Protein AF-A0A182T362-F1 (afdb_monomer_lite)

InterPro domains:
  IPR011603 2-oxoglutarate dehydrogenase E1 component [PTHR23152] (36-158)

Radius of gyration: 21.98 Å; chains: 1; bounding box: 40×62×65 Å

Sequence (159 aa):
MLGRLLLSRGYHSTKGVFGNRPRPNSRYEGISAAVLEKRNTNSNVYRWVEAYRTHGHRIATIDPVKFQSSEAQNFNQLPELQYARYGLTPAVRIDTTGLINVPQHQALSVAELDQLLARMYCGTCSIELGFIESEEEREWLAGRYEQLFQQEPTPSERR

Organism: NCBI:txid74869

pLDDT: mean 86.51, std 14.35, range [40.19, 98.06]

Foldseek 3Di:
DDDDDPPDPPPDDCPDDVPDDHDPPDDDPDDDPVLVVLCVVVVLLLQLLVLLQACLQVLAPQDPPPPDDPVVSPPDPDPSNDSVVSVFDQQDWGQCPSSAQEPDRDTDGPVRVSVLSNCQDRYNDHDHLPPPPDPVCSVVVRNVSRHVSPDDDDPVVVD

Secondary structure (DSSP, 8-state):
-----------S-SS-BTTB-PPP-PPP--S-HHHHHHHHHTHHHHHHHHHHHHHGGGG----SS--S-HHHHHS---TTT-GGGGT--TT-EEE-TTTS--SS--EEEHHHHHHHHHHHHSSS-----TT---HHHHHHHHHHHHHHHT-PPPTTTT-

Structure (mmCIF, N/CA/C/O backbone):
data_AF-A0A182T362-F1
#
_entry.id   AF-A0A182T362-F1
#
loop_
_atom_site.group_PDB
_atom_site.id
_atom_site.type_symbol
_atom_site.label_atom_id
_atom_site.label_alt_id
_atom_site.label_comp_id
_atom_site.label_asym_id
_atom_site.label_entity_id
_atom_site.label_seq_id
_atom_site.pdbx_PDB_ins_code
_atom_site.Cartn_x
_atom_site.Cartn_y
_atom_site.Cartn_z
_atom_site.occupancy
_atom_site.B_iso_or_equiv
_atom_site.auth_seq_id
_atom_site.auth_comp_id
_atom_site.auth_asym_id
_atom_site.auth_atom_id
_atom_site.pdbx_PDB_model_num
ATOM 1 N N . MET A 1 1 ? -4.502 -37.223 -46.960 1.00 40.19 1 MET A N 1
ATOM 2 C CA . MET A 1 1 ? -4.381 -36.508 -45.671 1.00 40.19 1 MET A CA 1
ATOM 3 C C . MET A 1 1 ? -3.099 -35.684 -45.693 1.00 40.19 1 MET A C 1
ATOM 5 O O . MET A 1 1 ? -2.043 -36.236 -45.428 1.00 40.19 1 MET A O 1
ATOM 9 N N . LEU A 1 2 ? -3.157 -34.406 -46.080 1.00 45.69 2 LEU A N 1
ATOM 10 C CA . LEU A 1 2 ? -2.006 -33.500 -45.972 1.00 45.69 2 LEU A CA 1
ATOM 11 C C . LEU A 1 2 ? -2.210 -32.599 -44.753 1.00 45.69 2 LEU A C 1
ATOM 13 O O . LEU A 1 2 ? -3.152 -31.809 -44.710 1.00 45.69 2 LEU A O 1
ATOM 17 N N . GLY A 1 3 ? -1.350 -32.770 -43.750 1.00 52.34 3 GLY A N 1
ATOM 18 C CA . GLY A 1 3 ? -1.333 -31.944 -42.549 1.00 52.34 3 GLY A CA 1
ATOM 19 C C . GLY A 1 3 ? -0.976 -30.500 -42.892 1.00 52.34 3 GLY A C 1
ATOM 20 O O . GLY A 1 3 ? -0.026 -30.242 -43.630 1.00 52.34 3 GLY A O 1
ATOM 21 N N . ARG A 1 4 ? -1.748 -29.548 -42.358 1.00 53.03 4 ARG A N 1
ATOM 22 C CA . ARG A 1 4 ? -1.423 -28.121 -42.428 1.00 53.03 4 ARG A CA 1
ATOM 23 C C . ARG A 1 4 ? -0.117 -27.873 -41.671 1.00 53.03 4 ARG A C 1
ATOM 25 O O . ARG A 1 4 ? -0.101 -27.899 -40.444 1.00 53.03 4 ARG A O 1
ATOM 32 N N . LEU A 1 5 ? 0.959 -27.602 -42.404 1.00 55.59 5 LEU A N 1
ATOM 33 C CA . LEU A 1 5 ? 2.165 -26.988 -41.859 1.00 55.59 5 LEU A CA 1
ATOM 34 C C . LEU A 1 5 ? 1.796 -25.586 -41.361 1.00 55.59 5 LEU A C 1
ATOM 36 O O . LEU A 1 5 ? 1.520 -24.684 -42.152 1.00 55.59 5 LEU A O 1
ATOM 40 N N . LEU A 1 6 ? 1.766 -25.413 -40.041 1.00 56.28 6 LEU A N 1
ATOM 41 C CA . LEU A 1 6 ? 1.717 -24.102 -39.403 1.00 56.28 6 LEU A CA 1
ATOM 42 C C . LEU A 1 6 ? 3.062 -23.410 -39.656 1.00 56.28 6 LEU A C 1
ATOM 44 O O . LEU A 1 6 ? 4.000 -23.532 -38.873 1.00 56.28 6 LEU A O 1
ATOM 48 N N . LEU A 1 7 ? 3.175 -22.711 -40.785 1.00 56.72 7 LEU A N 1
ATOM 49 C CA . LEU A 1 7 ? 4.276 -21.789 -41.047 1.00 56.72 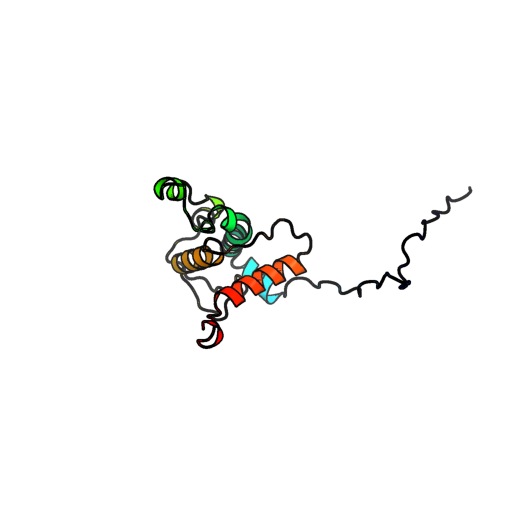7 LEU A CA 1
ATOM 50 C C . LEU A 1 7 ? 4.155 -20.623 -40.060 1.00 56.72 7 LEU A C 1
ATOM 52 O O . LEU A 1 7 ? 3.406 -19.673 -40.292 1.00 56.72 7 LEU A O 1
ATOM 56 N N . SER A 1 8 ? 4.868 -20.704 -38.935 1.00 60.72 8 SER A N 1
ATOM 57 C CA . SER A 1 8 ? 5.032 -19.545 -38.065 1.00 60.72 8 SER A CA 1
ATOM 58 C C . SER A 1 8 ? 5.878 -18.517 -38.822 1.00 60.72 8 SER A C 1
ATOM 60 O O . SER A 1 8 ? 6.951 -18.811 -39.355 1.00 60.72 8 SER A O 1
ATOM 62 N N . ARG A 1 9 ? 5.351 -17.301 -38.967 1.00 53.78 9 ARG A N 1
ATOM 63 C CA . ARG A 1 9 ? 6.090 -16.200 -39.585 1.00 53.78 9 ARG A CA 1
ATOM 64 C C . ARG A 1 9 ? 7.167 -15.760 -38.595 1.00 53.78 9 ARG A C 1
ATOM 66 O O . ARG A 1 9 ? 6.861 -15.096 -37.610 1.00 53.78 9 ARG A O 1
ATOM 73 N N . GLY A 1 10 ? 8.420 -16.126 -38.855 1.00 58.47 10 GLY A N 1
ATOM 74 C CA . GLY A 1 10 ? 9.591 -15.800 -38.029 1.00 58.47 10 GLY A CA 1
ATOM 75 C C . GLY A 1 10 ? 10.025 -14.330 -38.079 1.00 58.47 10 GLY A C 1
ATOM 76 O O . GLY A 1 10 ? 11.214 -14.056 -38.188 1.00 58.47 10 GLY A O 1
ATOM 77 N N . TYR A 1 11 ? 9.085 -13.381 -38.037 1.00 59.84 11 TYR A N 1
ATOM 78 C CA . TYR A 1 1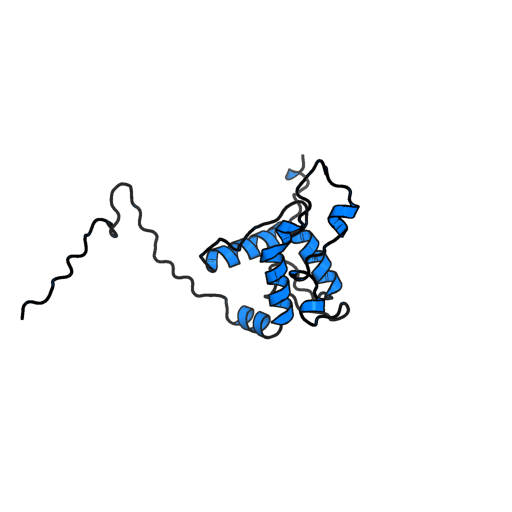1 ? 9.400 -11.947 -38.071 1.00 59.84 11 TYR A CA 1
ATOM 79 C C . TYR A 1 11 ? 10.114 -11.479 -36.790 1.00 59.84 11 TYR A C 1
ATOM 81 O O . TYR A 1 11 ? 10.928 -10.560 -36.823 1.00 59.84 11 TYR A O 1
ATOM 89 N N . HIS A 1 12 ? 9.865 -12.147 -35.661 1.00 62.53 12 HIS A N 1
ATOM 90 C CA . HIS A 1 12 ? 10.532 -11.841 -34.402 1.00 62.53 12 HIS A CA 1
ATOM 91 C C . HIS A 1 12 ? 11.793 -12.691 -34.242 1.00 62.53 12 HIS A C 1
ATOM 93 O O . HIS A 1 12 ? 11.731 -13.887 -33.959 1.00 62.53 12 HIS A O 1
ATOM 99 N N . SER A 1 13 ? 12.957 -12.059 -34.407 1.00 68.19 13 SER A N 1
ATOM 100 C CA . SER A 1 13 ? 14.229 -12.683 -34.052 1.00 68.19 13 SER A CA 1
ATOM 101 C C . SER A 1 13 ? 14.336 -12.806 -32.533 1.00 68.19 13 SER A C 1
ATOM 103 O O . SER A 1 13 ? 14.507 -11.817 -31.827 1.00 68.19 13 SER A O 1
ATOM 105 N N . THR A 1 14 ? 14.254 -14.030 -32.024 1.00 69.00 14 THR A N 1
ATOM 106 C CA . THR A 1 14 ? 14.455 -14.352 -30.602 1.00 69.00 14 THR A CA 1
ATOM 107 C C . THR A 1 14 ? 15.928 -14.563 -30.246 1.00 69.00 14 THR A C 1
ATOM 109 O O . THR A 1 14 ? 16.264 -14.729 -29.078 1.00 69.00 14 THR A O 1
ATOM 112 N N . LYS A 1 15 ? 16.822 -14.545 -31.245 1.00 71.88 15 LYS A N 1
ATOM 113 C CA . LYS A 1 15 ? 18.249 -14.888 -31.110 1.00 71.88 15 LYS A CA 1
ATOM 114 C C . LYS A 1 15 ? 19.172 -13.682 -30.917 1.00 71.88 15 LYS A C 1
ATOM 116 O O . LYS A 1 15 ? 20.384 -13.851 -30.913 1.00 71.88 15 LYS A O 1
ATOM 121 N N . GLY A 1 16 ? 18.604 -12.488 -30.754 1.00 75.38 16 GLY A N 1
ATOM 122 C CA . GLY A 1 16 ? 19.366 -11.245 -30.741 1.00 75.38 16 GLY A CA 1
ATOM 123 C C . GLY A 1 16 ? 19.821 -10.871 -32.149 1.00 75.38 16 GLY A C 1
ATOM 124 O O . GLY A 1 16 ? 20.646 -11.542 -32.757 1.00 75.38 16 GLY A O 1
ATOM 125 N N . VAL A 1 17 ? 19.251 -9.803 -32.694 1.00 83.56 17 VAL A N 1
ATOM 126 C CA . VAL A 1 17 ? 19.689 -9.191 -33.961 1.00 83.56 17 VAL A CA 1
ATOM 127 C C . VAL A 1 17 ? 20.075 -7.751 -33.686 1.00 83.56 17 VAL A C 1
ATOM 129 O O . VAL A 1 17 ? 19.792 -7.228 -32.609 1.00 83.56 17 VAL A O 1
ATOM 132 N N . PHE A 1 18 ? 20.723 -7.098 -34.648 1.00 83.94 18 PHE A N 1
ATOM 133 C CA . PHE A 1 18 ? 21.026 -5.676 -34.540 1.00 83.94 18 PHE A CA 1
ATOM 134 C C . PHE A 1 18 ? 19.764 -4.886 -34.143 1.00 83.94 18 PHE A C 1
ATOM 136 O O . PHE A 1 18 ? 18.720 -5.015 -34.778 1.00 83.94 18 PHE A O 1
ATOM 143 N N . GLY A 1 19 ? 19.847 -4.128 -33.047 1.00 83.81 19 GLY A N 1
ATOM 144 C CA . GLY A 1 19 ? 18.722 -3.362 -32.497 1.00 83.81 19 GLY A CA 1
ATOM 145 C C . GLY A 1 19 ? 17.725 -4.141 -31.624 1.00 83.81 19 GLY A C 1
ATOM 146 O O . GLY A 1 19 ? 16.874 -3.513 -31.005 1.00 83.81 19 GLY A O 1
ATOM 147 N N . ASN A 1 20 ? 17.829 -5.470 -31.503 1.00 84.50 20 ASN A N 1
ATOM 148 C CA . ASN A 1 20 ? 16.988 -6.273 -30.610 1.00 84.50 20 ASN A CA 1
ATOM 149 C C . ASN A 1 20 ? 17.840 -7.115 -29.653 1.00 84.50 20 ASN A C 1
ATOM 151 O O . ASN A 1 20 ? 18.386 -8.150 -30.040 1.00 84.50 20 ASN A O 1
ATOM 155 N N . ARG A 1 21 ? 17.904 -6.698 -28.386 1.00 86.31 21 ARG A N 1
ATOM 156 C CA . ARG A 1 21 ? 18.484 -7.490 -27.297 1.00 86.31 21 ARG A CA 1
ATOM 157 C C . ARG A 1 21 ? 17.346 -8.207 -26.557 1.00 86.31 21 ARG A C 1
ATOM 159 O O . ARG A 1 21 ? 16.645 -7.543 -25.793 1.00 86.31 21 ARG A O 1
ATOM 166 N N . PRO A 1 22 ? 17.140 -9.523 -26.760 1.00 83.75 22 PRO A N 1
ATOM 167 C CA . PRO A 1 22 ? 16.086 -10.249 -26.065 1.00 83.75 22 PRO A CA 1
ATOM 168 C C . PRO A 1 22 ? 16.318 -10.155 -24.558 1.00 83.75 22 PRO A C 1
ATOM 170 O O . PRO A 1 22 ? 17.451 -10.286 -24.083 1.00 83.75 22 PRO A O 1
ATOM 173 N N . ARG A 1 23 ? 15.245 -9.896 -23.806 1.00 78.44 23 ARG A N 1
ATOM 174 C CA . ARG A 1 23 ? 15.326 -9.891 -22.347 1.00 78.44 23 ARG A CA 1
ATOM 175 C C . ARG A 1 23 ? 15.650 -11.311 -21.871 1.00 78.44 23 ARG A C 1
ATOM 177 O O . ARG A 1 23 ? 15.092 -12.266 -22.420 1.00 78.44 23 ARG A O 1
ATOM 184 N N . PRO A 1 24 ? 16.550 -11.471 -20.887 1.00 79.31 24 PRO A N 1
ATOM 185 C CA . PRO A 1 24 ? 16.736 -12.762 -20.250 1.00 79.31 24 PRO A CA 1
ATOM 186 C C . PRO A 1 24 ? 15.395 -13.220 -19.679 1.00 79.31 24 PRO A C 1
ATOM 188 O O . PRO A 1 24 ? 14.621 -12.410 -19.166 1.00 79.31 24 PRO A O 1
ATOM 191 N N . ASN A 1 25 ? 15.117 -14.515 -19.797 1.00 71.69 25 ASN A N 1
ATOM 192 C CA . ASN A 1 25 ? 13.889 -15.113 -19.292 1.00 71.69 25 ASN A CA 1
ATOM 193 C C . ASN A 1 25 ? 13.998 -15.262 -17.765 1.00 71.69 25 ASN A C 1
ATOM 195 O O . ASN A 1 25 ? 14.187 -16.363 -17.255 1.00 71.69 25 ASN A O 1
ATOM 199 N N . SER A 1 26 ? 13.992 -14.136 -17.047 1.00 79.00 26 SER A N 1
ATOM 200 C CA . SER A 1 26 ? 13.821 -14.127 -15.598 1.00 79.00 26 SER A CA 1
ATOM 201 C C . SER A 1 26 ? 12.360 -14.429 -15.327 1.00 79.00 26 SER A C 1
ATOM 203 O O . SER A 1 26 ? 11.479 -13.689 -15.766 1.00 79.00 26 SER A O 1
ATOM 205 N N . ARG A 1 27 ? 12.099 -15.553 -14.670 1.00 83.38 27 ARG A N 1
ATOM 206 C CA . ARG A 1 27 ? 10.747 -15.927 -14.286 1.00 83.38 27 ARG A CA 1
ATOM 207 C C . ARG A 1 27 ? 10.519 -15.440 -12.865 1.00 83.38 27 ARG A C 1
ATOM 209 O O . ARG A 1 27 ? 11.221 -15.872 -11.961 1.00 83.38 27 ARG A O 1
ATOM 216 N N . TYR A 1 28 ? 9.523 -14.583 -12.684 1.00 90.06 28 TYR A N 1
ATOM 217 C CA . TYR A 1 28 ? 9.030 -14.242 -11.358 1.00 90.06 28 TYR A CA 1
ATOM 218 C C . TYR A 1 28 ? 8.526 -15.511 -10.651 1.00 90.06 28 TYR A C 1
ATOM 220 O O . TYR A 1 28 ? 7.682 -16.234 -11.188 1.00 90.06 28 TYR A O 1
ATOM 228 N N . GLU A 1 29 ? 9.082 -15.804 -9.474 1.00 91.44 29 GLU A N 1
ATOM 229 C CA . G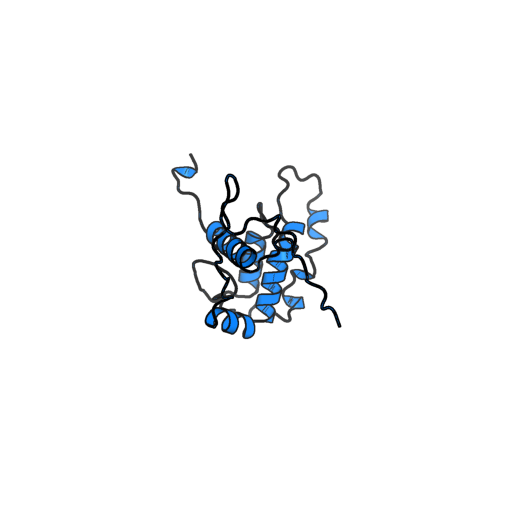LU A 1 29 ? 8.762 -17.007 -8.687 1.00 91.44 29 GLU A CA 1
ATOM 230 C C . GLU A 1 29 ? 7.540 -16.821 -7.776 1.00 91.44 29 GLU A C 1
ATOM 232 O O . GLU A 1 29 ? 7.081 -17.780 -7.156 1.00 91.44 29 GLU A O 1
ATOM 237 N N . GLY A 1 30 ? 6.981 -15.609 -7.728 1.00 93.31 30 GLY A N 1
ATOM 238 C CA . GLY A 1 30 ? 5.900 -15.262 -6.816 1.00 93.31 30 GLY A CA 1
ATOM 239 C C . GLY A 1 30 ? 6.394 -14.638 -5.515 1.00 93.31 30 GLY A C 1
ATOM 240 O O . GLY A 1 30 ? 7.579 -14.371 -5.305 1.00 93.31 30 GLY A O 1
ATOM 241 N N . ILE A 1 31 ? 5.440 -14.401 -4.625 1.00 95.12 31 ILE A N 1
ATOM 242 C CA . ILE A 1 31 ? 5.674 -13.881 -3.280 1.00 95.12 31 ILE A CA 1
ATOM 243 C C . ILE A 1 31 ? 6.160 -15.019 -2.376 1.00 95.12 31 ILE A C 1
ATOM 245 O O . ILE A 1 31 ? 5.707 -16.158 -2.492 1.00 95.12 31 ILE A O 1
ATOM 249 N N . SER A 1 32 ? 7.074 -14.724 -1.446 1.00 95.81 32 SER A N 1
ATOM 250 C CA . SER A 1 32 ? 7.610 -15.739 -0.534 1.00 95.81 32 SER A CA 1
ATOM 251 C C . SER A 1 32 ? 6.515 -16.371 0.338 1.00 95.81 32 SER A C 1
ATOM 253 O O . SER A 1 32 ? 5.575 -15.704 0.779 1.00 95.81 32 SER A O 1
ATOM 255 N N . ALA A 1 33 ? 6.662 -17.665 0.643 1.00 97.00 33 ALA A N 1
ATOM 256 C CA . ALA A 1 33 ? 5.670 -18.418 1.416 1.00 97.00 33 ALA A CA 1
ATOM 257 C C . ALA A 1 33 ? 5.376 -17.793 2.794 1.00 97.00 33 ALA A C 1
ATOM 259 O O . ALA A 1 33 ? 4.223 -17.742 3.212 1.00 97.00 33 ALA A O 1
ATOM 260 N N . ALA A 1 34 ? 6.398 -17.251 3.464 1.00 95.19 34 ALA A N 1
ATOM 261 C CA . ALA A 1 34 ? 6.246 -16.580 4.755 1.00 95.19 34 ALA A CA 1
ATOM 262 C C . ALA A 1 34 ? 5.392 -15.302 4.662 1.00 95.19 34 ALA A C 1
ATOM 264 O O . ALA A 1 34 ? 4.565 -15.035 5.533 1.00 95.19 34 ALA A O 1
ATOM 265 N N . VAL A 1 35 ? 5.555 -14.511 3.594 1.00 95.62 35 VAL A N 1
ATOM 266 C CA . VAL A 1 35 ? 4.736 -13.310 3.367 1.00 95.62 35 VAL A CA 1
ATOM 267 C C . VAL A 1 35 ? 3.300 -13.704 3.026 1.00 95.62 35 VAL A C 1
ATOM 269 O O . VAL A 1 35 ? 2.363 -13.111 3.561 1.00 95.62 35 VAL A O 1
ATOM 272 N N . LEU A 1 36 ? 3.112 -14.737 2.200 1.00 96.81 36 LEU A N 1
ATOM 273 C CA . LEU A 1 36 ? 1.784 -15.267 1.886 1.00 96.81 36 LEU A CA 1
ATOM 274 C C . LEU A 1 36 ? 1.051 -15.754 3.141 1.00 96.81 36 LEU A C 1
ATOM 276 O O . LEU A 1 36 ? -0.118 -15.428 3.322 1.00 96.81 36 LEU A O 1
ATOM 280 N N . GLU A 1 37 ? 1.725 -16.466 4.046 1.00 97.12 37 GLU A N 1
ATOM 281 C CA . GLU A 1 37 ? 1.143 -16.903 5.321 1.00 97.12 37 GLU A CA 1
ATOM 282 C C . GLU A 1 37 ? 0.668 -15.713 6.173 1.00 97.12 37 GLU A C 1
ATOM 284 O O . GLU A 1 37 ? -0.459 -15.712 6.684 1.00 97.12 37 GLU A O 1
ATOM 289 N N . LYS A 1 38 ? 1.487 -14.657 6.273 1.00 96.00 38 LYS A N 1
ATOM 290 C CA . LYS A 1 38 ? 1.137 -13.422 6.991 1.00 96.00 38 LYS A CA 1
ATOM 291 C C . LYS A 1 38 ? -0.063 -12.709 6.371 1.00 96.00 38 LYS A C 1
ATOM 293 O O . LYS A 1 38 ? -0.963 -12.299 7.111 1.00 96.00 38 LYS A O 1
ATOM 298 N N . ARG A 1 39 ? -0.111 -12.601 5.039 1.00 96.69 39 ARG A N 1
ATOM 299 C CA . ARG A 1 39 ? -1.244 -12.018 4.296 1.00 96.69 39 ARG A CA 1
ATOM 300 C C . ARG A 1 39 ? -2.512 -12.856 4.444 1.00 96.69 39 ARG A C 1
ATOM 302 O O . ARG A 1 39 ? -3.575 -12.287 4.658 1.00 96.69 39 ARG A O 1
ATOM 309 N N . ASN A 1 40 ? -2.407 -14.183 4.413 1.00 97.06 40 ASN A N 1
ATOM 310 C CA . ASN A 1 40 ? -3.542 -15.089 4.602 1.00 97.06 40 ASN A CA 1
ATOM 311 C C . ASN A 1 40 ? -4.131 -14.965 6.013 1.00 97.06 40 ASN A C 1
ATOM 313 O O . ASN A 1 40 ? -5.344 -14.821 6.171 1.00 97.06 40 ASN A O 1
ATOM 317 N N . THR A 1 41 ? -3.266 -14.951 7.031 1.00 96.81 41 THR A N 1
ATOM 318 C CA . THR A 1 41 ? -3.666 -14.808 8.440 1.00 96.81 41 THR A CA 1
ATOM 319 C C . THR A 1 41 ? -4.324 -13.452 8.704 1.00 96.81 41 THR A C 1
ATOM 321 O O . THR A 1 41 ? -5.309 -13.370 9.432 1.00 96.81 41 THR A O 1
ATOM 324 N N . ASN A 1 42 ? -3.830 -12.388 8.063 1.00 96.38 42 ASN A N 1
ATOM 325 C CA . ASN A 1 42 ? -4.339 -11.022 8.199 1.00 96.38 42 ASN A CA 1
ATOM 326 C C . ASN A 1 42 ? -5.107 -10.558 6.948 1.00 96.38 42 ASN A C 1
ATOM 328 O O . ASN A 1 42 ? -5.001 -9.400 6.544 1.00 96.38 42 ASN A O 1
ATOM 332 N N . SER A 1 43 ? -5.886 -11.446 6.326 1.00 97.12 43 SER A N 1
ATOM 333 C CA . SER A 1 43 ? -6.515 -11.210 5.013 1.00 97.12 43 SER A CA 1
ATOM 334 C C . SER A 1 43 ? -7.361 -9.935 4.941 1.00 97.12 43 SER A C 1
ATOM 336 O O . SER A 1 43 ? -7.285 -9.199 3.958 1.00 97.12 43 SER A O 1
ATOM 338 N N . ASN A 1 44 ? -8.125 -9.620 5.989 1.00 97.81 44 ASN A N 1
ATOM 339 C CA . ASN A 1 44 ? -8.920 -8.389 6.047 1.00 97.81 44 ASN A CA 1
ATOM 340 C C . ASN A 1 44 ? -8.051 -7.129 6.102 1.00 97.81 44 ASN A C 1
ATOM 342 O O . ASN A 1 44 ? -8.356 -6.151 5.423 1.00 97.81 44 ASN A O 1
ATOM 346 N N . VAL A 1 45 ? -6.949 -7.166 6.856 1.00 97.44 45 VAL A N 1
ATOM 347 C CA . VAL A 1 45 ? -5.987 -6.059 6.910 1.00 97.44 45 VAL A CA 1
ATOM 348 C C . VAL A 1 45 ? -5.303 -5.905 5.560 1.00 97.44 45 VAL A C 1
ATOM 350 O O . VAL A 1 45 ? -5.198 -4.796 5.052 1.00 97.44 45 VAL A O 1
ATOM 353 N N . TYR A 1 46 ? -4.882 -7.009 4.945 1.00 97.81 46 TYR A N 1
ATOM 354 C CA . TYR A 1 46 ? -4.217 -6.963 3.650 1.00 97.81 46 TYR A CA 1
ATOM 355 C C . TYR A 1 46 ? -5.133 -6.398 2.553 1.00 97.81 46 TYR A C 1
ATOM 357 O O . TYR A 1 46 ? -4.721 -5.514 1.812 1.00 97.81 46 TYR A O 1
ATOM 365 N N . ARG A 1 47 ? -6.408 -6.812 2.504 1.00 98.06 47 ARG A N 1
ATOM 366 C CA . ARG A 1 47 ? -7.409 -6.237 1.583 1.00 98.06 47 ARG A CA 1
ATOM 367 C C . ARG A 1 47 ? -7.595 -4.733 1.779 1.00 98.06 47 ARG A C 1
ATOM 369 O O . ARG A 1 47 ? -7.812 -4.011 0.812 1.00 98.06 47 ARG A O 1
ATOM 376 N N . TRP A 1 48 ? -7.519 -4.271 3.021 1.00 98.00 48 TRP A N 1
ATOM 377 C CA . TRP A 1 48 ? -7.604 -2.856 3.350 1.00 98.00 48 TRP A CA 1
ATOM 378 C C . TRP A 1 48 ? -6.347 -2.075 2.932 1.00 98.00 48 TRP A C 1
ATOM 380 O O . TRP A 1 48 ? -6.462 -1.005 2.338 1.00 98.00 48 TRP A O 1
ATOM 390 N N . VAL A 1 49 ? -5.151 -2.636 3.139 1.00 97.44 49 VAL A N 1
ATOM 391 C CA . VAL A 1 49 ? -3.887 -2.085 2.614 1.00 97.44 49 VAL A CA 1
ATOM 392 C C . VAL A 1 49 ? -3.920 -1.998 1.082 1.00 97.44 49 VAL A C 1
ATOM 394 O O . VAL A 1 49 ? -3.568 -0.967 0.512 1.00 97.44 49 VAL A O 1
ATOM 397 N N . GLU A 1 50 ? -4.405 -3.038 0.400 1.00 97.69 50 GLU A N 1
ATOM 398 C CA . GLU A 1 50 ? -4.582 -3.038 -1.059 1.00 97.69 50 GLU A CA 1
ATOM 399 C C . GLU A 1 50 ? -5.567 -1.960 -1.530 1.00 97.69 50 GLU A C 1
ATOM 401 O O . GLU A 1 50 ? -5.358 -1.335 -2.572 1.00 97.69 50 GLU A O 1
ATOM 406 N N . ALA A 1 51 ? -6.609 -1.671 -0.749 1.00 97.56 51 ALA A N 1
ATOM 407 C CA . ALA A 1 51 ? -7.520 -0.577 -1.060 1.00 97.56 51 ALA A CA 1
ATOM 408 C C . ALA A 1 51 ? -6.817 0.786 -1.010 1.00 97.56 51 ALA A C 1
ATOM 410 O O . ALA A 1 51 ? -7.041 1.611 -1.895 1.00 97.56 51 ALA A O 1
ATOM 411 N N . TYR A 1 52 ? -5.914 1.002 -0.049 1.00 97.44 52 TYR A N 1
ATOM 412 C CA . TYR A 1 52 ? -5.061 2.193 -0.014 1.00 97.44 52 TYR A CA 1
ATOM 413 C C . TYR A 1 52 ? -4.127 2.276 -1.227 1.00 97.44 52 TYR A C 1
ATOM 415 O O . TYR A 1 52 ? -4.077 3.319 -1.879 1.00 97.44 52 TYR A O 1
ATOM 423 N N . ARG A 1 53 ? -3.464 1.172 -1.588 1.00 97.31 53 ARG A N 1
ATOM 424 C CA . ARG A 1 53 ? -2.609 1.082 -2.788 1.00 97.31 53 ARG A CA 1
ATOM 425 C C . ARG A 1 53 ? -3.370 1.362 -4.087 1.00 97.31 53 ARG A C 1
ATOM 427 O O . ARG A 1 53 ? -2.817 1.945 -5.015 1.00 97.31 53 ARG A O 1
ATOM 434 N N . THR A 1 54 ? -4.637 0.959 -4.150 1.00 97.00 54 THR A N 1
ATOM 435 C CA . THR A 1 54 ? -5.465 1.079 -5.359 1.00 97.00 54 THR A CA 1
ATOM 436 C C . THR A 1 54 ? -6.170 2.427 -5.452 1.00 97.00 54 THR A C 1
ATOM 438 O O . THR A 1 54 ? -6.336 2.950 -6.548 1.00 97.00 54 THR A O 1
ATOM 441 N N . HIS A 1 55 ? -6.613 2.999 -4.331 1.00 96.06 55 HIS A N 1
ATOM 442 C CA . HIS A 1 55 ? -7.536 4.138 -4.334 1.00 96.06 55 HIS A CA 1
ATOM 443 C C . HIS A 1 55 ? -7.032 5.376 -3.591 1.00 96.06 55 HIS A C 1
ATOM 445 O O . HIS A 1 55 ? -7.649 6.428 -3.736 1.00 96.06 55 HIS A O 1
ATOM 451 N N . GLY A 1 56 ? -5.935 5.295 -2.831 1.00 94.75 56 GLY A N 1
ATOM 452 C CA . GLY A 1 56 ? -5.442 6.413 -2.018 1.00 94.75 56 GLY A CA 1
ATOM 453 C C . GLY A 1 56 ? -5.138 7.676 -2.831 1.00 94.75 56 GLY A C 1
ATOM 454 O O 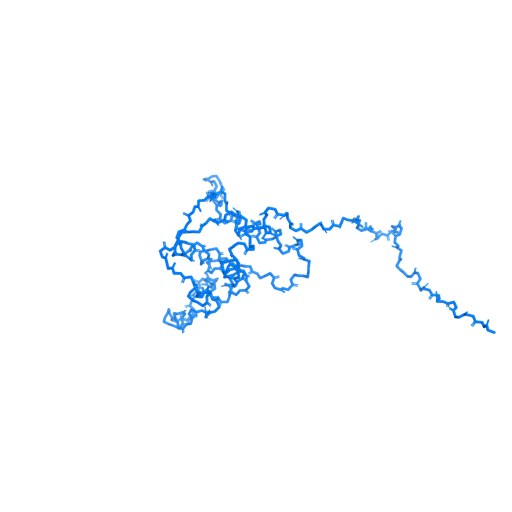. GLY A 1 56 ? -5.483 8.777 -2.408 1.00 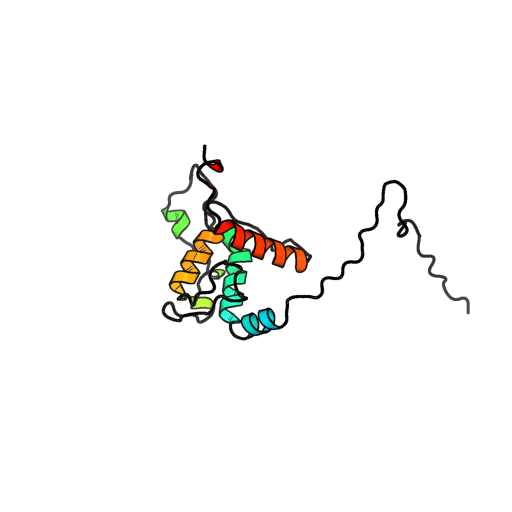94.75 56 GLY A O 1
ATOM 455 N N . HIS A 1 57 ? -4.617 7.516 -4.052 1.00 94.19 57 HIS A N 1
ATOM 456 C CA . HIS A 1 57 ? -4.314 8.624 -4.967 1.00 94.19 57 HIS A CA 1
ATOM 457 C C . HIS A 1 57 ? -5.518 9.537 -5.256 1.00 94.19 57 HIS A C 1
ATOM 459 O O . HIS A 1 57 ? -5.345 10.736 -5.453 1.00 94.19 57 HIS A O 1
ATOM 465 N N . ARG A 1 58 ? -6.747 9.002 -5.221 1.00 92.25 58 ARG A N 1
ATOM 466 C CA . ARG A 1 58 ? -7.986 9.749 -5.509 1.00 92.25 58 ARG A CA 1
ATOM 467 C C . ARG A 1 58 ? -8.278 10.846 -4.485 1.00 92.25 58 ARG A C 1
ATOM 469 O O . ARG A 1 58 ? -9.011 11.777 -4.802 1.00 92.25 58 ARG A O 1
ATOM 476 N N . ILE A 1 59 ? -7.756 10.709 -3.266 1.00 91.75 59 ILE A N 1
ATOM 477 C CA . ILE A 1 59 ? -7.912 11.681 -2.174 1.00 91.75 59 ILE A CA 1
ATOM 478 C C . ILE A 1 59 ? -6.561 12.244 -1.713 1.00 91.75 59 ILE A C 1
ATOM 480 O O . ILE A 1 59 ? -6.459 12.799 -0.620 1.00 91.75 59 ILE A O 1
ATOM 484 N N . ALA A 1 60 ? -5.510 12.082 -2.521 1.00 91.88 60 ALA A N 1
ATOM 485 C CA . ALA A 1 60 ? -4.190 12.585 -2.187 1.00 91.88 60 ALA A CA 1
ATOM 486 C C . ALA A 1 60 ? -4.132 14.119 -2.255 1.00 91.88 60 ALA A C 1
ATOM 488 O O . ALA A 1 60 ? -4.712 14.753 -3.139 1.00 91.88 60 ALA A O 1
ATOM 489 N N . THR A 1 61 ? -3.386 14.730 -1.335 1.00 91.06 61 THR A N 1
ATOM 490 C CA . THR A 1 61 ? -3.208 16.189 -1.254 1.00 91.06 61 THR A CA 1
ATOM 491 C C . THR A 1 61 ? -2.105 16.663 -2.209 1.00 91.06 61 THR A C 1
ATOM 493 O O . THR A 1 61 ? -1.084 17.200 -1.783 1.00 91.06 61 THR A O 1
ATOM 496 N N . ILE A 1 62 ? -2.293 16.440 -3.511 1.00 89.62 62 ILE A N 1
ATOM 497 C CA . ILE A 1 62 ? -1.286 16.730 -4.549 1.00 89.62 62 ILE A CA 1
ATOM 498 C C . ILE A 1 62 ? -1.347 18.164 -5.102 1.00 89.62 62 ILE A C 1
ATOM 500 O O . ILE A 1 62 ? -0.378 18.626 -5.698 1.00 89.62 62 ILE A O 1
ATOM 504 N N . ASP A 1 63 ? -2.468 18.871 -4.924 1.00 88.25 63 ASP A N 1
ATOM 505 C CA . ASP A 1 63 ? -2.655 20.242 -5.421 1.00 88.25 63 ASP A CA 1
ATOM 506 C C . ASP A 1 63 ? -2.078 21.280 -4.430 1.00 88.25 63 ASP A C 1
ATOM 508 O O . ASP A 1 63 ? -2.578 21.385 -3.301 1.00 88.25 63 ASP A O 1
ATOM 512 N N . PRO A 1 64 ? -1.060 22.076 -4.824 1.00 87.75 64 PRO A N 1
ATOM 513 C CA . PRO A 1 64 ? -0.459 23.088 -3.958 1.00 87.75 64 PRO A CA 1
ATOM 514 C C . PRO A 1 64 ? -1.284 24.379 -3.813 1.00 87.75 64 PRO A C 1
ATOM 516 O O . PRO A 1 64 ? -1.017 25.145 -2.889 1.00 87.75 64 PRO A O 1
ATOM 519 N N . VAL A 1 65 ? -2.254 24.657 -4.696 1.00 86.25 65 VAL A N 1
ATOM 520 C CA . VAL A 1 65 ? -3.001 25.935 -4.715 1.00 86.25 65 VAL A CA 1
ATOM 521 C C . VAL A 1 65 ? -4.378 25.816 -4.056 1.00 86.25 65 VAL A C 1
ATOM 523 O O . VAL A 1 65 ? -4.869 26.798 -3.506 1.00 86.25 65 VAL A O 1
ATOM 526 N N . LYS A 1 66 ? -4.970 24.614 -4.038 1.00 74.06 66 LYS A N 1
ATOM 527 C CA . LYS A 1 66 ? -6.274 24.294 -3.427 1.00 74.06 66 LYS A CA 1
ATOM 528 C C . LYS A 1 66 ? -7.390 25.253 -3.853 1.00 74.06 66 LYS A C 1
ATOM 530 O O . LYS A 1 66 ? -7.806 26.140 -3.113 1.00 74.06 66 LYS A O 1
ATOM 535 N N . PHE A 1 67 ? -7.948 25.013 -5.035 1.00 71.88 67 PHE A N 1
ATOM 536 C CA . PHE A 1 67 ? -9.113 25.768 -5.522 1.00 71.88 67 PHE A CA 1
ATOM 537 C C . PHE A 1 67 ? -10.447 25.335 -4.890 1.00 71.88 67 PHE A C 1
ATOM 539 O O . PHE A 1 67 ? -11.454 26.025 -5.031 1.00 71.88 67 PHE A O 1
ATOM 546 N N . GLN A 1 68 ? -10.471 24.187 -4.209 1.00 65.94 68 GLN A N 1
ATOM 547 C CA . GLN A 1 68 ? -11.656 23.647 -3.544 1.00 65.94 68 GLN A CA 1
ATOM 548 C C . GLN A 1 68 ? -11.617 23.980 -2.050 1.00 65.94 68 GLN A C 1
ATOM 550 O O . GLN A 1 68 ? -10.593 23.792 -1.393 1.00 65.94 68 GLN A O 1
ATOM 555 N N . SER A 1 69 ? -12.741 24.441 -1.497 1.00 60.28 69 SER A N 1
ATOM 556 C CA . SER A 1 69 ? -12.901 24.629 -0.053 1.00 60.28 69 SER A CA 1
ATOM 557 C C . SER A 1 69 ? -12.659 23.307 0.681 1.00 60.28 69 SER A C 1
ATOM 559 O O . SER A 1 69 ? -13.178 22.270 0.270 1.00 60.28 69 SER A O 1
ATOM 561 N N . SER A 1 70 ? -11.914 23.343 1.789 1.00 57.12 70 SER A N 1
ATOM 562 C CA . SER A 1 70 ? -11.559 22.187 2.635 1.00 57.12 70 SER A CA 1
ATOM 563 C C . SER A 1 70 ? -12.759 21.298 2.986 1.00 57.12 70 SER A C 1
ATOM 565 O O . SER A 1 70 ? -12.632 20.090 3.149 1.00 57.12 70 SER A O 1
ATOM 567 N N . GLU A 1 71 ? -13.944 21.899 3.066 1.00 51.22 71 GLU A N 1
ATOM 568 C CA . GLU A 1 71 ? -15.223 21.231 3.294 1.00 51.22 71 GLU A CA 1
ATOM 569 C C . GLU A 1 71 ? -15.561 20.228 2.180 1.00 51.22 71 GLU A C 1
ATOM 571 O O . GLU A 1 71 ? -15.923 19.103 2.495 1.00 51.22 71 GLU A O 1
ATOM 576 N N . ALA A 1 72 ? -15.330 20.556 0.902 1.00 52.97 72 ALA A N 1
ATOM 577 C CA . ALA A 1 72 ? -15.574 19.662 -0.238 1.00 52.97 72 ALA A CA 1
ATOM 578 C C . ALA A 1 72 ? -14.632 18.442 -0.262 1.00 52.97 72 ALA A C 1
ATOM 580 O O . ALA A 1 72 ? -15.005 17.387 -0.770 1.00 52.97 72 ALA A O 1
ATOM 581 N N . GLN A 1 73 ? -13.440 18.564 0.331 1.00 54.38 73 GLN A N 1
ATOM 582 C CA . GLN A 1 73 ? -12.462 17.474 0.450 1.00 54.38 73 GLN A CA 1
ATOM 583 C C . GLN A 1 73 ? -12.780 16.518 1.614 1.00 54.38 73 GLN A C 1
ATOM 585 O O . GLN A 1 73 ? -12.404 15.350 1.569 1.00 54.38 73 GLN A O 1
ATOM 590 N N . ASN A 1 74 ? -13.522 16.980 2.627 1.00 52.09 74 ASN A N 1
ATOM 591 C CA . ASN A 1 74 ? -13.957 16.163 3.765 1.00 52.09 74 ASN A CA 1
ATOM 592 C C . ASN A 1 74 ? -15.191 15.286 3.462 1.00 52.09 74 ASN A C 1
ATOM 594 O O . ASN A 1 74 ? -15.481 14.365 4.224 1.00 52.09 74 ASN A O 1
ATOM 598 N N . PHE A 1 75 ? -15.930 15.541 2.374 1.00 45.22 75 PHE A N 1
ATOM 599 C CA . PHE A 1 75 ? -17.257 14.942 2.155 1.00 45.22 75 PHE A CA 1
ATOM 600 C C . PHE A 1 75 ? -17.282 13.491 1.662 1.00 45.22 75 PHE A C 1
ATOM 602 O O . PHE A 1 75 ? -18.364 12.921 1.570 1.00 45.22 75 PHE A O 1
ATOM 609 N N . ASN A 1 76 ? -16.147 12.851 1.385 1.00 51.97 76 ASN A N 1
ATOM 610 C CA . ASN A 1 76 ? -16.137 11.412 1.125 1.00 51.97 76 ASN A CA 1
ATOM 611 C C . ASN A 1 76 ? -14.760 10.826 1.431 1.00 51.97 76 ASN A C 1
ATOM 613 O O . ASN A 1 76 ? -13.936 10.633 0.537 1.00 51.97 76 ASN A O 1
ATOM 617 N N . GLN A 1 77 ? -14.522 10.477 2.699 1.00 71.81 77 GLN A N 1
ATOM 618 C CA . GLN A 1 77 ? -13.596 9.380 2.964 1.00 71.81 77 GLN A CA 1
ATOM 619 C C . GLN A 1 77 ? -14.095 8.187 2.152 1.00 71.81 77 GLN A C 1
ATOM 621 O O . GLN A 1 77 ? -15.185 7.675 2.412 1.00 71.81 77 GLN A O 1
ATOM 626 N N . LEU A 1 78 ? -13.332 7.812 1.128 1.00 88.50 78 LEU A N 1
ATOM 627 C CA . LEU A 1 78 ? -13.659 6.705 0.243 1.00 88.50 78 LEU A CA 1
ATOM 628 C C . LEU A 1 78 ? -14.075 5.491 1.083 1.00 88.50 78 LEU A C 1
ATOM 630 O O . LEU A 1 78 ? -13.280 5.049 1.920 1.00 88.50 78 LEU A O 1
ATOM 634 N N . PRO A 1 79 ? -15.291 4.941 0.902 1.00 92.75 79 PRO A N 1
ATOM 635 C CA . PRO A 1 79 ? -15.738 3.782 1.669 1.00 92.75 79 PRO A CA 1
ATOM 636 C C . PRO A 1 79 ? -14.777 2.591 1.560 1.00 92.75 79 PRO A C 1
ATOM 638 O O . PRO A 1 79 ? -14.735 1.734 2.434 1.00 92.75 79 PRO A O 1
ATOM 641 N N . GLU A 1 80 ? -14.013 2.501 0.471 1.00 94.50 80 GLU A N 1
ATOM 642 C CA . GLU A 1 80 ? -12.947 1.525 0.235 1.00 94.50 80 GLU A CA 1
ATOM 643 C C . GLU A 1 80 ? -11.804 1.622 1.257 1.00 94.50 80 GLU A C 1
ATOM 645 O O . GLU A 1 80 ? -11.195 0.599 1.562 1.00 94.50 80 GLU A O 1
ATOM 650 N N . LEU A 1 81 ? -11.531 2.812 1.802 1.00 95.19 81 LEU A N 1
ATOM 651 C CA . LEU A 1 81 ? -10.432 3.072 2.740 1.00 95.19 81 LEU A CA 1
ATOM 652 C C . LEU A 1 81 ? -10.853 2.956 4.211 1.00 95.19 81 LEU A C 1
ATOM 654 O O . LEU A 1 81 ? -10.005 2.956 5.097 1.00 95.19 81 LEU A O 1
ATOM 658 N N . GLN A 1 82 ? -12.147 2.812 4.498 1.00 94.62 82 GLN A N 1
ATOM 659 C CA . GLN A 1 82 ? -12.636 2.674 5.868 1.00 94.62 82 GLN A CA 1
ATOM 660 C C . GLN A 1 82 ? -12.335 1.273 6.415 1.00 94.62 82 GLN A C 1
ATOM 662 O O . GLN A 1 82 ? -12.911 0.283 5.963 1.00 94.62 82 GLN A O 1
ATOM 667 N N . TYR A 1 83 ? -11.497 1.177 7.450 1.00 95.81 83 TYR A N 1
ATOM 668 C CA . TYR A 1 83 ? -11.143 -0.100 8.089 1.00 95.81 83 TYR A CA 1
ATOM 669 C C . TYR A 1 83 ? -12.369 -0.881 8.609 1.00 95.81 83 TYR A C 1
ATOM 671 O O . TYR A 1 83 ? -12.385 -2.114 8.573 1.00 95.81 83 TYR A O 1
ATOM 679 N N . ALA A 1 84 ? -13.435 -0.181 9.021 1.00 95.50 84 ALA A N 1
ATOM 680 C CA . ALA A 1 84 ? -14.685 -0.786 9.486 1.00 95.50 84 ALA A CA 1
ATOM 681 C C . ALA A 1 84 ? -15.365 -1.649 8.405 1.00 95.50 84 ALA A C 1
ATOM 683 O O . ALA A 1 84 ? -15.964 -2.675 8.726 1.00 95.50 84 ALA A O 1
ATOM 684 N N . ARG A 1 85 ? -15.201 -1.306 7.115 1.00 95.62 85 ARG A N 1
ATOM 685 C CA . ARG A 1 85 ? -15.696 -2.103 5.976 1.00 95.62 85 ARG A CA 1
ATOM 686 C C . ARG A 1 85 ? -15.073 -3.502 5.919 1.00 95.62 85 ARG A C 1
ATOM 688 O O . ARG A 1 85 ? -15.680 -4.421 5.375 1.00 95.62 85 ARG A O 1
ATOM 695 N N . TYR A 1 86 ? -13.883 -3.667 6.493 1.00 96.50 86 TYR A N 1
ATOM 696 C CA . TYR A 1 86 ? -13.146 -4.931 6.561 1.00 96.50 86 TYR A CA 1
ATOM 697 C C . TYR A 1 86 ? -13.321 -5.642 7.913 1.00 96.50 86 TYR A C 1
ATOM 699 O O . TYR A 1 86 ? -12.624 -6.617 8.187 1.00 96.50 86 TYR A O 1
ATOM 707 N N . GLY A 1 87 ? -14.240 -5.170 8.766 1.00 96.12 87 GLY A N 1
ATOM 708 C CA . GLY A 1 87 ? -14.500 -5.746 10.088 1.00 96.12 87 GLY A CA 1
ATOM 709 C C . GLY A 1 87 ? -13.398 -5.468 11.113 1.00 96.12 87 GLY A C 1
ATOM 710 O O . GLY A 1 87 ? -13.284 -6.192 12.100 1.00 96.12 87 GLY A O 1
ATOM 711 N N . LEU A 1 88 ? -12.565 -4.452 10.877 1.00 96.38 88 LEU A N 1
ATOM 712 C CA . LEU A 1 88 ? -11.489 -4.065 11.785 1.00 96.38 88 LEU A CA 1
ATOM 713 C C . LEU A 1 88 ? -11.994 -3.042 12.807 1.00 96.38 88 LEU A C 1
ATOM 715 O O . LEU A 1 88 ? -12.825 -2.188 12.501 1.00 96.38 88 LEU A O 1
ATOM 719 N N . THR A 1 89 ? -11.450 -3.105 14.020 1.00 96.12 89 THR A N 1
ATOM 720 C CA . THR A 1 89 ? -11.753 -2.162 15.106 1.00 96.12 89 THR A CA 1
ATOM 721 C C . THR A 1 89 ? -10.496 -1.396 15.517 1.00 96.12 89 THR A C 1
ATOM 723 O O . THR A 1 89 ? -9.428 -2.007 15.566 1.00 96.12 89 THR A O 1
ATOM 726 N N . PRO A 1 90 ? -10.596 -0.109 15.891 1.00 93.44 90 PRO A N 1
ATOM 727 C CA . PRO A 1 90 ? -9.444 0.787 16.033 1.00 93.44 90 PRO A CA 1
ATOM 728 C C . PRO A 1 90 ? -8.408 0.343 17.079 1.00 93.44 90 PRO A C 1
ATOM 730 O O . PRO A 1 90 ? -7.219 0.586 16.896 1.00 93.44 90 PRO A O 1
ATOM 733 N N . ALA A 1 91 ? -8.836 -0.322 18.158 1.00 93.31 91 ALA A N 1
ATOM 734 C CA . ALA A 1 91 ? -7.960 -0.722 19.264 1.00 93.31 91 ALA A CA 1
ATOM 735 C C . ALA A 1 91 ? -7.165 -2.018 19.010 1.00 93.31 91 ALA A C 1
ATOM 737 O O . ALA A 1 91 ? -6.230 -2.318 19.754 1.00 93.31 91 ALA A O 1
ATOM 738 N N . VAL A 1 92 ? -7.528 -2.802 17.988 1.00 94.25 92 VAL A N 1
ATOM 739 C CA . VAL A 1 92 ? -6.848 -4.069 17.683 1.00 94.25 92 VAL A CA 1
ATOM 740 C C . VAL A 1 92 ? -5.445 -3.778 17.177 1.00 94.25 92 VAL A C 1
ATOM 742 O O . VAL A 1 92 ? -5.267 -2.946 16.290 1.00 94.25 92 VAL A O 1
ATOM 745 N N . ARG A 1 93 ? -4.455 -4.478 17.737 1.00 95.38 93 ARG A N 1
ATOM 746 C CA . ARG A 1 93 ? -3.065 -4.405 17.288 1.00 95.38 93 ARG A CA 1
ATOM 747 C C . ARG A 1 93 ? -2.776 -5.471 16.243 1.00 95.38 93 ARG A C 1
ATOM 749 O O . ARG A 1 93 ? -3.132 -6.631 16.428 1.00 95.38 93 ARG A O 1
ATOM 756 N N . ILE A 1 94 ? -2.108 -5.063 15.174 1.00 93.81 94 ILE A N 1
ATOM 757 C CA . ILE A 1 94 ? -1.794 -5.879 14.009 1.00 93.81 94 ILE A CA 1
ATOM 758 C C . ILE A 1 94 ? -0.283 -5.895 13.814 1.00 93.81 94 ILE A C 1
ATOM 760 O O . ILE A 1 94 ? 0.357 -4.845 13.771 1.00 93.81 94 ILE A O 1
ATOM 764 N N . ASP A 1 95 ? 0.275 -7.092 13.656 1.00 93.25 95 ASP A N 1
ATOM 765 C CA . ASP A 1 95 ? 1.631 -7.273 13.145 1.00 93.25 95 ASP A CA 1
ATOM 766 C C . ASP A 1 95 ? 1.668 -6.889 11.658 1.00 93.25 95 ASP A C 1
ATOM 768 O O . ASP A 1 95 ? 1.021 -7.518 10.821 1.00 93.25 95 ASP A O 1
ATOM 772 N N . THR A 1 96 ? 2.416 -5.836 11.335 1.00 93.50 96 THR A N 1
ATOM 773 C CA . THR A 1 96 ? 2.525 -5.282 9.977 1.00 93.50 96 THR A CA 1
ATOM 774 C C . THR A 1 96 ? 3.476 -6.073 9.073 1.00 93.50 96 THR A C 1
ATOM 776 O O . THR A 1 96 ? 3.528 -5.829 7.863 1.00 93.50 96 THR A O 1
ATOM 779 N N . THR A 1 97 ? 4.207 -7.043 9.631 1.00 93.19 97 THR A N 1
ATOM 780 C CA . THR A 1 97 ? 5.197 -7.857 8.917 1.00 93.19 97 THR A CA 1
ATOM 781 C C . THR A 1 97 ? 4.568 -8.601 7.737 1.00 93.19 97 THR A C 1
ATOM 783 O O . THR A 1 97 ? 3.645 -9.398 7.902 1.00 93.19 97 THR A O 1
ATOM 786 N N . GLY A 1 98 ? 5.087 -8.360 6.530 1.00 92.81 98 GLY A N 1
ATOM 787 C CA . GLY A 1 98 ? 4.598 -8.974 5.288 1.00 92.81 98 GLY A CA 1
ATOM 788 C C . GLY A 1 98 ? 3.322 -8.342 4.710 1.00 92.81 98 GLY A C 1
ATOM 789 O O . GLY A 1 98 ? 2.890 -8.733 3.624 1.00 92.81 98 GLY A O 1
ATOM 790 N N . LEU A 1 99 ? 2.734 -7.355 5.395 1.00 95.19 99 LEU A N 1
ATOM 791 C CA . LEU A 1 99 ? 1.572 -6.600 4.912 1.00 95.19 99 LEU A CA 1
ATOM 792 C C . LEU A 1 99 ? 2.007 -5.292 4.242 1.00 95.19 99 LEU A C 1
ATOM 794 O O . LEU A 1 99 ? 1.552 -4.976 3.143 1.00 95.19 99 LEU A O 1
ATOM 798 N N . ILE A 1 100 ? 2.932 -4.579 4.886 1.00 94.69 100 ILE A N 1
ATOM 799 C CA . ILE A 1 100 ? 3.544 -3.337 4.402 1.00 94.69 100 ILE A CA 1
ATOM 800 C C . ILE A 1 100 ? 5.067 -3.397 4.570 1.00 94.69 100 ILE A C 1
ATOM 802 O O . ILE A 1 100 ? 5.584 -4.060 5.472 1.00 94.69 100 ILE A O 1
ATOM 806 N N . ASN A 1 101 ? 5.797 -2.695 3.710 1.00 92.06 101 ASN A N 1
ATOM 807 C CA . ASN A 1 101 ? 7.257 -2.690 3.660 1.00 92.06 101 ASN A CA 1
ATOM 808 C C . ASN A 1 101 ? 7.833 -1.492 4.422 1.00 92.06 101 ASN A C 1
ATOM 810 O O . ASN A 1 101 ? 8.489 -0.623 3.849 1.00 92.06 101 ASN A O 1
ATOM 814 N N . VAL A 1 102 ? 7.588 -1.448 5.732 1.00 87.50 102 VAL A N 1
ATOM 815 C CA . VAL A 1 102 ? 8.162 -0.426 6.618 1.00 87.50 102 VAL A CA 1
ATOM 816 C C . VAL A 1 102 ? 9.383 -0.965 7.377 1.00 87.50 102 VAL A C 1
ATOM 818 O O . VAL A 1 102 ? 9.398 -2.146 7.724 1.00 87.50 102 VAL A O 1
ATOM 821 N N . PRO A 1 103 ? 10.407 -0.134 7.666 1.00 76.38 103 PRO A N 1
ATOM 822 C CA . PRO A 1 103 ? 11.653 -0.590 8.295 1.00 76.38 103 PRO A CA 1
ATOM 823 C C . PRO A 1 103 ? 11.481 -1.130 9.720 1.00 76.38 103 PRO A C 1
ATOM 825 O O . PRO A 1 103 ? 12.292 -1.927 10.186 1.00 76.38 103 PRO A O 1
ATOM 828 N N . GLN A 1 104 ? 10.457 -0.664 10.436 1.00 73.94 104 GLN A N 1
ATOM 829 C CA . GLN A 1 104 ? 10.183 -1.043 11.819 1.00 73.94 104 GLN A CA 1
ATOM 830 C C . GLN A 1 104 ? 8.959 -1.956 11.862 1.00 73.94 104 GLN A C 1
ATOM 832 O O . GLN A 1 104 ? 7.821 -1.507 11.745 1.00 73.94 104 GLN A O 1
ATOM 837 N N . HIS A 1 105 ? 9.204 -3.252 12.046 1.00 68.94 105 HIS A N 1
ATOM 838 C CA . HIS A 1 105 ? 8.159 -4.248 12.256 1.00 68.94 105 HIS A CA 1
ATOM 839 C C . HIS A 1 105 ? 7.651 -4.165 13.698 1.00 68.94 105 HIS A C 1
ATOM 841 O O . HIS A 1 105 ? 8.120 -4.873 14.588 1.00 68.94 105 HIS A O 1
ATOM 847 N N . GLN A 1 106 ? 6.714 -3.250 13.937 1.00 78.75 106 GLN A N 1
ATOM 848 C CA . GLN A 1 106 ? 6.007 -3.129 15.206 1.00 78.75 106 GLN A CA 1
ATOM 849 C C . GLN A 1 106 ? 4.527 -3.469 15.018 1.00 78.75 106 GLN A C 1
ATOM 851 O O . GLN A 1 106 ? 3.932 -3.200 13.971 1.00 78.75 106 GLN A O 1
ATOM 856 N N . ALA A 1 107 ? 3.929 -4.053 16.059 1.00 90.00 107 ALA A N 1
ATOM 857 C CA . ALA A 1 107 ? 2.487 -4.196 16.138 1.00 90.00 107 ALA A CA 1
ATOM 858 C C . ALA A 1 107 ? 1.840 -2.810 16.300 1.00 90.00 107 ALA A C 1
ATOM 860 O O . ALA A 1 107 ? 2.010 -2.173 17.344 1.00 90.00 107 ALA A O 1
ATOM 861 N N . LEU A 1 108 ? 1.106 -2.366 15.281 1.00 94.19 108 LEU A N 1
ATOM 862 C CA . LEU A 1 108 ? 0.385 -1.092 15.271 1.00 94.19 108 LEU A CA 1
ATOM 863 C C . LEU A 1 108 ? -1.091 -1.331 15.558 1.00 94.19 108 LEU A C 1
ATOM 865 O O . LEU A 1 108 ? -1.663 -2.320 15.101 1.00 94.19 108 LEU A O 1
ATOM 869 N N . SER A 1 109 ? -1.730 -0.430 16.295 1.00 96.31 109 SER A N 1
ATOM 870 C CA . SER A 1 109 ? -3.190 -0.389 16.329 1.00 96.31 109 SER A CA 1
ATOM 871 C C . SER A 1 109 ? -3.752 -0.087 14.936 1.00 96.31 109 SER A C 1
ATOM 873 O O . SER A 1 109 ? -3.098 0.561 14.118 1.00 96.31 109 SER A O 1
ATOM 875 N N . VAL A 1 110 ? -4.980 -0.526 14.658 1.00 96.81 110 VAL A N 1
ATOM 876 C CA . VAL A 1 110 ? -5.677 -0.202 13.399 1.00 96.81 110 VAL A CA 1
ATOM 877 C C . VAL A 1 110 ? -5.721 1.310 13.168 1.00 96.81 110 VAL A C 1
ATOM 879 O O . VAL A 1 110 ? -5.528 1.749 12.041 1.00 96.81 110 VAL A O 1
ATOM 882 N N . ALA A 1 111 ? -5.914 2.110 14.221 1.00 95.69 111 ALA A N 1
ATOM 883 C CA . ALA A 1 111 ? -5.916 3.568 14.113 1.00 95.69 111 ALA A CA 1
ATOM 884 C C . ALA A 1 111 ? -4.541 4.143 13.718 1.00 95.69 111 ALA A C 1
ATOM 886 O O . ALA A 1 111 ? -4.465 5.029 12.870 1.00 95.69 111 ALA A O 1
ATOM 887 N N . GLU A 1 112 ? -3.450 3.632 14.296 1.00 95.38 112 GLU A N 1
ATOM 888 C CA . GLU A 1 112 ? -2.085 4.039 13.922 1.00 95.38 112 GLU A CA 1
ATOM 889 C C . GLU A 1 112 ? -1.749 3.613 12.487 1.00 95.38 112 GLU A C 1
ATOM 891 O O . GLU A 1 112 ? -1.152 4.379 11.730 1.00 95.38 112 GLU A O 1
ATOM 896 N N . LEU A 1 113 ? -2.164 2.407 12.091 1.00 95.31 113 LEU A N 1
ATOM 897 C CA . LEU A 1 113 ? -1.966 1.902 10.736 1.00 95.31 113 LEU A CA 1
ATOM 898 C C . LEU A 1 113 ? -2.772 2.709 9.706 1.00 95.31 113 LEU A C 1
ATOM 900 O O . LEU A 1 113 ? -2.252 2.999 8.633 1.00 95.31 113 LEU A O 1
ATOM 904 N N . ASP A 1 114 ? -3.994 3.128 10.040 1.00 95.81 114 ASP A N 1
ATOM 905 C CA . ASP A 1 114 ? -4.834 3.976 9.182 1.00 95.81 114 ASP A CA 1
ATOM 906 C C . ASP A 1 114 ? -4.158 5.325 8.914 1.00 95.81 114 ASP A C 1
ATOM 908 O O . ASP A 1 114 ? -3.995 5.733 7.765 1.00 95.81 114 ASP A O 1
ATOM 912 N N . GLN A 1 115 ? -3.654 5.972 9.969 1.00 94.62 115 GLN A N 1
ATOM 913 C CA . GLN A 1 115 ? -2.899 7.221 9.850 1.00 94.62 115 GLN A CA 1
ATOM 914 C C . GLN A 1 115 ? -1.636 7.050 9.005 1.00 94.62 115 GLN A C 1
ATOM 916 O O . GLN A 1 115 ? -1.326 7.906 8.175 1.00 94.62 115 GLN A O 1
ATOM 921 N N . LEU A 1 116 ? -0.911 5.946 9.194 1.00 94.31 116 LEU A N 1
ATOM 922 C CA . LEU A 1 116 ? 0.298 5.653 8.434 1.00 94.31 116 LEU A CA 1
ATOM 923 C C . LEU A 1 116 ? -0.005 5.450 6.940 1.00 94.31 116 LEU A C 1
ATOM 925 O O . LEU A 1 116 ? 0.663 6.047 6.095 1.00 94.31 116 LEU A O 1
ATOM 929 N N . LEU A 1 117 ? -1.023 4.649 6.611 1.00 95.44 117 LEU A N 1
ATOM 930 C CA . LEU A 1 117 ? -1.458 4.407 5.233 1.00 95.44 117 LEU A CA 1
ATOM 931 C C . LEU A 1 117 ? -1.968 5.690 4.568 1.00 95.44 117 LEU A C 1
ATOM 933 O O . LEU A 1 117 ? -1.597 5.972 3.428 1.00 95.44 117 LEU A O 1
ATOM 937 N N . ALA A 1 118 ? -2.741 6.507 5.287 1.00 95.06 118 ALA A N 1
ATOM 938 C CA . ALA A 1 118 ? -3.191 7.808 4.806 1.00 95.06 118 ALA A CA 1
ATOM 939 C C . ALA A 1 118 ? -2.009 8.748 4.521 1.00 95.06 118 ALA A C 1
ATOM 941 O O . ALA A 1 118 ? -1.976 9.389 3.471 1.00 95.06 118 ALA A O 1
ATOM 942 N N . ARG A 1 119 ? -0.991 8.783 5.393 1.00 93.81 119 ARG A N 1
ATOM 943 C CA . ARG A 1 119 ? 0.233 9.574 5.168 1.00 93.81 119 ARG A CA 1
ATOM 944 C C . ARG A 1 119 ? 0.965 9.118 3.901 1.00 93.81 119 ARG A C 1
ATOM 946 O O . ARG A 1 119 ? 1.415 9.967 3.138 1.00 93.81 119 ARG A O 1
ATOM 953 N N . MET A 1 120 ? 1.072 7.802 3.691 1.00 94.38 120 MET A N 1
ATOM 954 C CA . MET A 1 120 ? 1.779 7.207 2.552 1.00 94.38 120 MET A CA 1
ATOM 955 C C . MET A 1 120 ? 1.043 7.413 1.231 1.00 94.38 120 MET A C 1
ATOM 957 O O . MET A 1 120 ? 1.648 7.857 0.266 1.00 94.38 120 MET A O 1
ATOM 961 N N . TYR A 1 121 ? -0.247 7.094 1.161 1.00 96.00 121 TYR A N 1
ATOM 962 C CA . TYR A 1 121 ? -0.974 7.014 -0.112 1.00 96.00 121 TYR A CA 1
ATOM 963 C C . TYR A 1 121 ? -1.892 8.204 -0.391 1.00 96.00 121 TYR A C 1
ATOM 965 O O . TYR A 1 121 ? -2.314 8.378 -1.532 1.00 96.00 121 TYR A O 1
ATOM 973 N N . CYS A 1 122 ? -2.199 9.024 0.615 1.00 94.56 122 CYS A N 1
ATOM 974 C CA . CYS A 1 122 ? -3.089 10.187 0.493 1.00 94.56 122 CYS A CA 1
ATOM 975 C C . CYS A 1 122 ? -2.363 11.513 0.815 1.00 94.56 122 CYS A C 1
ATOM 977 O O . CYS A 1 122 ? -2.997 12.556 0.987 1.00 94.56 122 CYS A O 1
ATOM 979 N N . GLY A 1 123 ? -1.032 11.482 0.925 1.00 91.62 123 GLY A N 1
ATOM 980 C CA . GLY A 1 123 ? -0.205 12.643 1.245 1.00 91.62 123 GLY A CA 1
ATOM 981 C C . GLY A 1 123 ? 0.004 13.593 0.063 1.00 91.62 123 GLY A C 1
ATOM 982 O O . GLY A 1 123 ? -0.807 13.677 -0.855 1.00 91.62 123 GLY A O 1
ATOM 983 N N . THR A 1 124 ? 1.128 14.309 0.079 1.00 91.62 124 THR A N 1
ATOM 984 C CA . THR A 1 124 ? 1.558 15.209 -1.010 1.00 91.62 124 THR A CA 1
ATOM 985 C C . THR A 1 124 ? 2.141 14.478 -2.221 1.00 91.62 124 THR A C 1
ATOM 987 O O . THR A 1 124 ? 2.428 15.092 -3.244 1.00 91.62 124 THR A O 1
ATOM 990 N N . CYS A 1 125 ? 2.314 13.165 -2.103 1.00 91.69 125 CYS A N 1
ATOM 991 C CA . CYS A 1 125 ? 2.712 12.251 -3.159 1.00 91.69 125 CYS A CA 1
ATOM 992 C C . CYS A 1 125 ? 1.835 10.996 -3.053 1.00 91.69 125 CYS A C 1
ATOM 994 O O . CYS A 1 125 ? 1.406 10.628 -1.956 1.00 91.69 125 CYS A O 1
ATOM 996 N N . SER A 1 126 ? 1.546 10.368 -4.190 1.00 94.12 126 SER A N 1
ATOM 997 C CA . SER A 1 126 ? 0.823 9.100 -4.267 1.00 94.12 126 SER A CA 1
ATOM 998 C C . SER A 1 126 ? 1.210 8.345 -5.539 1.00 94.12 126 SER A C 1
ATOM 1000 O O . SER A 1 126 ? 1.847 8.908 -6.431 1.00 94.12 126 SER A O 1
ATOM 1002 N N . ILE A 1 127 ? 0.835 7.069 -5.616 1.00 96.38 127 ILE A N 1
ATOM 1003 C CA . ILE A 1 127 ? 1.142 6.176 -6.735 1.00 96.38 127 ILE A CA 1
ATOM 1004 C C . ILE A 1 127 ? -0.107 5.435 -7.209 1.00 96.38 127 ILE A C 1
ATOM 1006 O O . ILE A 1 127 ? -1.003 5.124 -6.424 1.00 96.38 127 ILE A O 1
ATOM 1010 N N . GLU A 1 128 ? -0.128 5.102 -8.497 1.00 96.81 128 GLU A N 1
ATOM 1011 C CA . GLU A 1 128 ? -1.152 4.263 -9.114 1.00 96.81 128 GLU A CA 1
ATOM 1012 C C . GLU A 1 128 ? -0.525 2.950 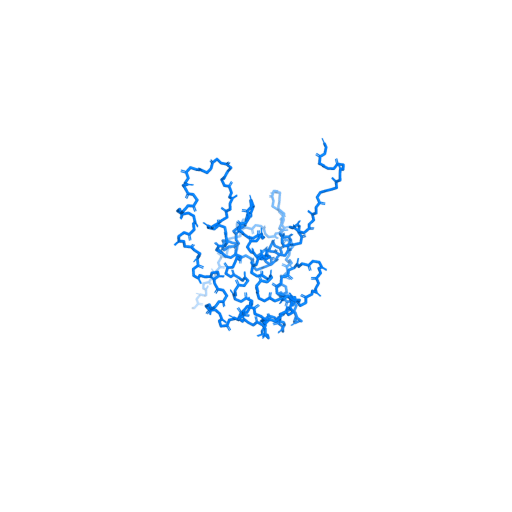-9.583 1.00 96.81 128 GLU A C 1
ATOM 1014 O O . GLU A 1 128 ? 0.361 2.937 -10.435 1.00 96.81 128 GLU A O 1
ATOM 1019 N N . LEU A 1 129 ? -0.987 1.835 -9.015 1.00 96.31 129 LEU A N 1
ATOM 1020 C CA . LEU A 1 129 ? -0.456 0.499 -9.311 1.00 96.31 129 LEU A CA 1
ATOM 1021 C C . LEU A 1 129 ? -1.393 -0.348 -10.182 1.00 96.31 129 LEU A C 1
ATOM 1023 O O . LEU A 1 129 ? -0.963 -1.345 -10.756 1.00 96.31 129 LEU A O 1
ATOM 1027 N N . GLY A 1 130 ? -2.669 0.038 -10.290 1.00 92.56 130 GLY A N 1
ATOM 1028 C CA . GLY A 1 130 ? -3.725 -0.792 -10.885 1.00 92.56 130 GLY A CA 1
ATOM 1029 C C . GLY A 1 130 ? -3.560 -1.089 -12.379 1.00 92.56 130 GLY A C 1
ATOM 1030 O O . GLY A 1 130 ? -4.142 -2.051 -12.868 1.00 92.56 130 GLY A O 1
ATOM 1031 N N . PHE A 1 131 ? -2.756 -0.298 -13.094 1.00 93.56 131 PHE A N 1
ATOM 1032 C CA . PHE A 1 131 ? -2.502 -0.472 -14.529 1.00 93.56 131 PHE A CA 1
ATOM 1033 C C . PHE A 1 131 ? -1.221 -1.257 -14.843 1.00 93.56 131 PHE A C 1
ATOM 1035 O O . PHE A 1 131 ? -0.944 -1.536 -16.006 1.00 93.56 131 PHE A O 1
ATOM 1042 N N . ILE A 1 132 ? -0.431 -1.615 -13.830 1.00 96.00 132 ILE A N 1
ATOM 1043 C CA . ILE A 1 132 ? 0.779 -2.418 -14.014 1.00 96.00 132 ILE A CA 1
ATOM 1044 C C . ILE A 1 132 ? 0.355 -3.881 -14.144 1.00 96.00 132 ILE A C 1
ATOM 1046 O O . ILE A 1 132 ? -0.259 -4.426 -13.231 1.00 96.00 132 ILE A O 1
ATOM 1050 N N . GLU A 1 133 ? 0.686 -4.532 -15.259 1.00 94.25 133 GLU A N 1
ATOM 1051 C CA . GLU A 1 133 ? 0.268 -5.915 -15.540 1.00 94.25 133 GLU A CA 1
ATOM 1052 C C . GLU A 1 133 ? 1.082 -6.951 -14.747 1.00 94.25 133 GLU A C 1
ATOM 1054 O O . GLU A 1 133 ? 0.532 -7.946 -14.262 1.00 94.25 133 GLU A O 1
ATOM 1059 N N . SER A 1 134 ? 2.380 -6.700 -14.557 1.00 94.19 134 SER A N 1
ATOM 1060 C CA . SER A 1 134 ? 3.284 -7.603 -13.843 1.00 94.19 134 SER A CA 1
ATOM 1061 C C . SER A 1 134 ? 3.098 -7.520 -12.326 1.00 94.19 134 SER A C 1
ATOM 1063 O O . SER A 1 134 ? 3.194 -6.448 -11.729 1.00 94.19 134 SER A O 1
ATOM 1065 N N . GLU A 1 135 ? 2.873 -8.667 -11.681 1.00 94.69 135 GLU A N 1
ATOM 1066 C CA . GLU A 1 135 ? 2.843 -8.762 -10.215 1.00 94.69 135 GLU A CA 1
ATOM 1067 C C . GLU A 1 135 ? 4.188 -8.390 -9.591 1.00 94.69 135 GLU A C 1
ATOM 1069 O O . GLU A 1 135 ? 4.215 -7.664 -8.602 1.00 94.69 135 GLU A O 1
ATOM 1074 N N . GLU A 1 136 ? 5.291 -8.806 -10.217 1.00 95.19 136 GLU A N 1
ATOM 1075 C CA . GLU A 1 136 ? 6.645 -8.463 -9.784 1.00 95.19 136 GLU A CA 1
ATOM 1076 C C . GLU A 1 136 ? 6.838 -6.946 -9.702 1.00 95.19 136 GLU A C 1
ATOM 1078 O O . GLU A 1 136 ? 7.310 -6.429 -8.692 1.00 95.19 136 GLU A O 1
ATOM 1083 N N . GLU A 1 137 ? 6.427 -6.225 -10.748 1.00 95.50 137 GLU A N 1
ATOM 1084 C CA . GLU A 1 137 ? 6.566 -4.770 -10.819 1.00 95.50 137 GLU A CA 1
ATOM 1085 C C . GLU A 1 137 ? 5.654 -4.072 -9.804 1.00 95.50 137 GLU A C 1
ATOM 1087 O O . GLU A 1 137 ? 6.089 -3.118 -9.156 1.00 95.50 137 GLU A O 1
ATOM 1092 N N . ARG A 1 138 ? 4.418 -4.562 -9.614 1.00 96.69 138 ARG A N 1
ATOM 1093 C CA . ARG A 1 138 ? 3.492 -4.027 -8.601 1.00 96.69 138 ARG A CA 1
ATOM 1094 C C . ARG A 1 138 ? 4.035 -4.196 -7.188 1.00 96.69 138 ARG A C 1
ATOM 1096 O O . ARG A 1 138 ? 4.073 -3.221 -6.441 1.00 96.69 138 ARG A O 1
ATOM 1103 N N . GLU A 1 139 ? 4.459 -5.406 -6.828 1.00 95.88 139 GLU A N 1
ATOM 1104 C CA . GLU A 1 139 ? 5.004 -5.713 -5.501 1.00 95.88 139 GLU A CA 1
ATOM 1105 C C . GLU A 1 139 ? 6.297 -4.933 -5.243 1.00 95.88 139 GLU A C 1
ATOM 1107 O O . GLU A 1 139 ? 6.463 -4.335 -4.176 1.00 95.88 139 GLU A O 1
ATOM 1112 N N . TRP A 1 140 ? 7.188 -4.867 -6.239 1.00 95.62 140 TRP A N 1
ATOM 1113 C CA . TRP A 1 140 ? 8.421 -4.092 -6.140 1.00 95.62 140 TRP A CA 1
ATOM 1114 C C . TRP A 1 140 ? 8.144 -2.601 -5.943 1.00 95.62 140 TRP A C 1
ATOM 1116 O O . TRP A 1 140 ? 8.720 -1.989 -5.043 1.00 95.62 140 TRP A O 1
ATOM 1126 N N . LEU A 1 141 ? 7.258 -2.008 -6.750 1.00 96.94 141 LEU A N 1
ATOM 1127 C CA . LEU A 1 141 ? 6.983 -0.575 -6.685 1.00 96.94 141 LEU A CA 1
ATOM 1128 C C . LEU A 1 141 ? 6.258 -0.203 -5.389 1.00 96.94 141 LEU A C 1
ATOM 1130 O O . LEU A 1 141 ? 6.648 0.771 -4.744 1.00 96.94 141 LEU A O 1
ATOM 1134 N N . ALA A 1 142 ? 5.264 -0.995 -4.971 1.00 96.62 142 ALA A N 1
ATOM 1135 C CA . ALA A 1 142 ? 4.586 -0.813 -3.690 1.00 96.62 142 ALA A CA 1
ATOM 1136 C C . ALA A 1 142 ? 5.587 -0.856 -2.531 1.00 96.62 142 ALA A C 1
ATOM 1138 O O . ALA A 1 142 ? 5.640 0.071 -1.723 1.00 96.62 142 ALA A O 1
ATOM 1139 N N . GLY A 1 143 ? 6.431 -1.892 -2.490 1.00 95.44 143 GLY A N 1
ATOM 1140 C CA . GLY A 1 143 ? 7.407 -2.047 -1.422 1.00 95.44 143 GLY A CA 1
ATOM 1141 C C . GLY A 1 143 ? 8.480 -0.966 -1.431 1.00 95.44 143 GLY A C 1
ATOM 1142 O O . GLY A 1 143 ? 8.837 -0.440 -0.378 1.00 95.44 143 GLY A O 1
ATOM 1143 N N . ARG A 1 144 ? 8.962 -0.568 -2.612 1.00 95.69 144 ARG A N 1
ATOM 1144 C CA . ARG A 1 144 ? 9.956 0.499 -2.725 1.00 95.69 144 ARG A CA 1
ATOM 1145 C C . ARG A 1 144 ? 9.391 1.846 -2.287 1.00 95.69 144 ARG A C 1
ATOM 1147 O O . ARG A 1 144 ? 10.092 2.593 -1.607 1.00 95.69 144 ARG A O 1
ATOM 1154 N N . TYR A 1 145 ? 8.148 2.144 -2.653 1.00 96.00 145 TYR A N 1
ATOM 1155 C CA . TYR A 1 145 ? 7.460 3.363 -2.246 1.00 96.00 145 TYR A CA 1
ATOM 1156 C C . TYR A 1 145 ? 7.297 3.443 -0.723 1.00 96.00 145 TYR A C 1
ATOM 1158 O O . TYR A 1 145 ? 7.704 4.429 -0.112 1.00 96.00 145 TYR A O 1
ATOM 1166 N N . GLU A 1 146 ? 6.787 2.376 -0.104 1.00 95.25 146 GLU A N 1
ATOM 1167 C CA . GLU A 1 146 ? 6.601 2.282 1.351 1.00 95.25 146 GLU A CA 1
ATOM 1168 C C . GLU A 1 146 ? 7.928 2.433 2.118 1.00 95.25 146 GLU A C 1
ATOM 1170 O O . GLU A 1 146 ? 7.985 3.124 3.137 1.00 95.25 146 GLU A O 1
ATOM 1175 N N . GLN A 1 147 ? 9.018 1.852 1.603 1.00 92.81 147 GLN A N 1
ATOM 1176 C CA . GLN A 1 147 ? 10.353 1.989 2.192 1.00 92.81 147 GLN A CA 1
ATOM 1177 C C . GLN A 1 147 ? 10.899 3.417 2.093 1.00 92.81 147 GLN A C 1
ATOM 1179 O O . GLN A 1 147 ? 11.440 3.936 3.070 1.00 92.81 147 GLN A O 1
ATOM 1184 N N . LEU A 1 148 ? 10.799 4.040 0.912 1.00 91.44 148 LEU A N 1
ATOM 1185 C CA . LEU A 1 148 ? 11.312 5.391 0.664 1.00 91.44 148 LEU A CA 1
ATOM 1186 C C . LEU A 1 148 ? 10.540 6.450 1.444 1.00 91.44 148 LEU A C 1
ATOM 1188 O O . LEU A 1 148 ? 11.130 7.436 1.869 1.00 91.44 148 LEU A O 1
ATOM 1192 N N . PHE A 1 149 ? 9.248 6.236 1.681 1.00 87.62 149 PHE A N 1
ATOM 1193 C CA . PHE A 1 149 ? 8.418 7.167 2.436 1.00 87.62 149 PHE A CA 1
ATOM 1194 C C . PHE A 1 149 ? 8.933 7.437 3.859 1.00 87.62 149 PHE A C 1
ATOM 1196 O O . PHE A 1 149 ? 8.710 8.510 4.418 1.00 87.62 149 PHE A O 1
ATOM 1203 N N . GLN A 1 150 ? 9.623 6.463 4.452 1.00 81.94 150 GLN A N 1
ATOM 1204 C CA . GLN A 1 150 ? 10.197 6.571 5.794 1.00 81.94 150 GLN A CA 1
ATOM 1205 C C . GLN A 1 150 ? 11.597 7.201 5.795 1.00 81.94 150 GLN A C 1
ATOM 1207 O O . GLN A 1 150 ? 12.166 7.433 6.861 1.00 81.94 150 GLN A O 1
ATOM 1212 N N . GLN A 1 151 ? 12.183 7.441 4.618 1.00 87.19 151 GLN A N 1
ATOM 1213 C CA . GLN A 1 151 ? 13.517 8.011 4.491 1.00 87.19 151 GLN A CA 1
ATOM 1214 C C . GLN A 1 151 ? 13.428 9.531 4.470 1.00 87.19 151 GLN A C 1
ATOM 1216 O O . GLN A 1 151 ? 12.919 10.143 3.535 1.00 87.19 151 GLN A O 1
ATOM 1221 N N . GLU A 1 152 ? 13.965 10.144 5.515 1.00 88.00 152 GLU A N 1
ATOM 1222 C CA . GLU A 1 152 ? 14.116 11.587 5.584 1.00 88.00 152 GLU A CA 1
ATOM 1223 C C . GLU A 1 152 ? 15.422 12.001 4.889 1.00 88.00 152 GLU A C 1
ATOM 1225 O O . GLU A 1 152 ? 16.474 11.433 5.202 1.00 88.00 152 GLU A O 1
ATOM 1230 N N . PRO A 1 153 ? 15.401 13.003 3.990 1.00 88.81 153 PRO A N 1
ATOM 1231 C CA . PRO A 1 153 ? 16.620 13.488 3.360 1.00 88.81 153 PRO A CA 1
ATOM 1232 C C . PRO A 1 153 ? 17.571 14.036 4.421 1.00 88.81 153 PRO A C 1
ATOM 1234 O O . PRO A 1 153 ? 17.151 14.709 5.373 1.00 88.81 153 PRO A O 1
ATOM 1237 N N . THR A 1 154 ? 18.857 13.762 4.250 1.00 93.19 154 THR A N 1
ATOM 1238 C CA . THR A 1 154 ? 19.924 14.226 5.134 1.00 93.19 154 THR A CA 1
ATOM 1239 C C . THR A 1 154 ? 20.029 15.756 5.119 1.00 93.19 154 THR A C 1
ATOM 1241 O O . THR A 1 154 ? 19.632 16.407 4.149 1.00 93.19 154 THR A O 1
ATOM 1244 N N . PRO A 1 155 ? 20.596 16.387 6.164 1.00 94.31 155 PRO A N 1
ATOM 1245 C CA . PRO A 1 155 ? 20.751 17.842 6.196 1.00 94.31 155 PRO A CA 1
ATOM 1246 C C . PRO A 1 155 ? 21.559 18.429 5.030 1.00 94.31 155 PRO A C 1
ATOM 1248 O O . PRO A 1 155 ? 21.392 19.608 4.728 1.00 94.31 155 PRO A O 1
ATOM 1251 N N . SER A 1 156 ? 22.438 17.642 4.401 1.00 95.25 156 SER A N 1
ATOM 1252 C CA . SER A 1 156 ? 23.187 18.033 3.200 1.00 95.25 156 SER A CA 1
ATOM 1253 C C . SER A 1 156 ? 22.344 18.007 1.928 1.00 95.25 156 SER A C 1
ATOM 1255 O O . SER A 1 156 ? 22.596 18.809 1.045 1.00 95.25 156 SER A O 1
ATOM 1257 N N . GLU A 1 157 ? 21.347 17.125 1.834 1.00 94.06 157 GLU A N 1
ATOM 1258 C CA . GLU A 1 157 ? 20.457 17.022 0.665 1.00 94.06 157 GLU A CA 1
ATOM 1259 C C . GLU A 1 157 ? 19.359 18.097 0.663 1.00 94.06 157 GLU A C 1
ATOM 1261 O O . GLU A 1 157 ? 18.747 18.352 -0.369 1.00 94.06 157 GLU A O 1
ATOM 1266 N N . ARG A 1 158 ? 19.091 18.727 1.816 1.00 90.19 158 ARG A N 1
ATOM 1267 C CA . ARG A 1 158 ? 18.074 19.786 1.965 1.00 90.19 158 ARG A CA 1
ATOM 1268 C C . ARG A 1 158 ? 18.594 21.203 1.678 1.00 90.19 158 ARG A C 1
ATOM 1270 O O . ARG A 1 158 ? 17.792 22.133 1.723 1.00 90.19 158 ARG A O 1
ATOM 1277 N N . ARG A 1 159 ? 19.905 21.381 1.495 1.00 74.19 159 ARG A N 1
ATOM 1278 C CA . ARG A 1 159 ? 20.552 22.682 1.243 1.00 74.19 159 ARG A CA 1
ATOM 1279 C C . ARG A 1 159 ? 20.900 22.828 -0.226 1.00 74.19 159 ARG A C 1
ATOM 1281 O O . ARG A 1 159 ? 20.774 23.970 -0.711 1.00 74.19 159 ARG A O 1
#